Protein AF-A0A7C9CYP2-F1 (afdb_monomer)

Foldseek 3Di:
DPPVVVVVVPPDDVVNVVVVVVVVVVVVVVVVVVVVVVVCVLVVHPCPPDDPVRNVVSVVVNVVVVVVVVVVVVVVVVVVVVVVLVVVVVVLVVVVVVCCVVCVVVPPDDDDDDDDDDDDDDDPDDSPDRPCPPPPPPPPPPDPDDDDDDDDDDDDPPPPPDPPPVVVVVVVVPPD

Sequence (176 aa):
YNKANEEYQQITNPASEVMFWQREATMLRQQLESLQENHRQMMGEELSGLSITELQNLESQLEMSLCGVRSKKSNLTQQENLEVHKKINLIQQENLELRQKVYGARDVNGTNRSSTFTNGLDIEQDPNGPIYLQLSQQQHEDQGIPGRTPRLGAADYNFHSKANQSTRLALDSLSL

Structure (mmCIF, N/CA/C/O backbone):
data_AF-A0A7C9CYP2-F1
#
_entry.id   AF-A0A7C9CYP2-F1
#
loop_
_atom_site.group_PDB
_atom_site.id
_atom_site.type_symbol
_atom_site.label_atom_id
_atom_site.label_alt_id
_atom_site.label_comp_id
_atom_site.label_asym_id
_atom_site.label_entity_id
_atom_site.label_seq_id
_atom_site.pdbx_PDB_ins_code
_atom_site.Cartn_x
_atom_site.Cartn_y
_atom_site.Cartn_z
_atom_site.occupancy
_atom_site.B_iso_or_equiv
_atom_site.auth_seq_id
_atom_site.auth_comp_id
_atom_site.auth_asym_id
_atom_site.auth_atom_id
_atom_site.pdbx_PDB_model_num
ATOM 1 N N . TYR A 1 1 ? -26.077 -54.635 22.248 1.00 42.16 1 TYR A N 1
ATOM 2 C CA . TYR A 1 1 ? -25.783 -53.586 21.252 1.00 42.16 1 TYR A CA 1
ATOM 3 C C . TYR A 1 1 ? -26.601 -52.294 21.452 1.00 42.16 1 TYR A C 1
ATOM 5 O O . TYR A 1 1 ? -26.323 -51.326 20.772 1.00 42.16 1 TYR A O 1
ATOM 13 N N . ASN A 1 2 ? -27.531 -52.208 22.423 1.00 48.50 2 ASN A N 1
ATOM 14 C CA . ASN A 1 2 ? -28.353 -51.001 22.672 1.00 48.50 2 ASN A CA 1
ATOM 15 C C . ASN A 1 2 ? -27.907 -50.130 23.866 1.00 48.50 2 ASN A C 1
ATOM 17 O O . ASN A 1 2 ? -28.649 -49.257 24.276 1.00 48.50 2 ASN A O 1
ATOM 21 N N . LYS A 1 3 ? -26.718 -50.354 24.445 1.00 50.91 3 LYS A N 1
ATOM 22 C CA . LYS A 1 3 ? -26.256 -49.585 25.622 1.00 50.91 3 LYS A CA 1
ATOM 23 C C . LYS A 1 3 ? -25.264 -48.463 25.283 1.00 50.91 3 LYS A C 1
ATOM 25 O O . LYS A 1 3 ? -25.086 -47.556 26.074 1.00 50.91 3 LYS A O 1
ATOM 30 N N . ALA A 1 4 ? -24.660 -48.500 24.093 1.00 49.19 4 ALA A N 1
ATOM 31 C CA . ALA A 1 4 ? -23.714 -47.477 23.633 1.00 49.19 4 ALA A CA 1
ATOM 32 C C . ALA A 1 4 ? -24.381 -46.351 22.819 1.00 49.19 4 ALA A C 1
ATOM 34 O O . ALA A 1 4 ? -23.728 -45.369 22.497 1.00 49.19 4 ALA A O 1
ATOM 35 N N . ASN A 1 5 ? -25.667 -46.488 22.472 1.00 44.31 5 ASN A N 1
ATOM 36 C CA . ASN A 1 5 ? -26.381 -45.507 21.646 1.00 44.31 5 ASN A CA 1
ATOM 37 C C . ASN A 1 5 ? -27.150 -44.463 22.480 1.00 44.31 5 ASN A C 1
ATOM 39 O O . ASN A 1 5 ? -27.469 -43.391 21.979 1.00 44.31 5 ASN A O 1
ATOM 43 N N . GLU A 1 6 ? -27.411 -44.757 23.757 1.00 46.53 6 GLU A N 1
ATOM 44 C CA . GLU A 1 6 ? -28.062 -43.834 24.699 1.00 46.53 6 GLU A CA 1
ATOM 45 C C . GLU A 1 6 ? -27.073 -42.797 25.266 1.00 46.53 6 GLU A C 1
ATOM 47 O O . GLU A 1 6 ? -27.469 -41.676 25.575 1.00 46.53 6 GLU A O 1
ATOM 52 N N . GLU A 1 7 ? -25.773 -43.114 25.317 1.00 44.81 7 GLU A N 1
ATOM 53 C CA . GLU A 1 7 ? -24.732 -42.193 25.806 1.00 44.81 7 GLU A CA 1
ATOM 54 C C . GLU A 1 7 ? -24.338 -41.119 24.776 1.00 44.81 7 GLU A C 1
ATOM 56 O O . GLU A 1 7 ? -23.908 -40.036 25.162 1.00 44.81 7 GLU A O 1
ATOM 61 N N . TYR A 1 8 ? -24.573 -41.344 23.476 1.00 45.91 8 TYR A N 1
ATOM 62 C CA . TYR A 1 8 ? -24.397 -40.303 22.450 1.00 45.91 8 TYR A CA 1
ATOM 63 C C . TYR A 1 8 ? -25.620 -39.391 22.293 1.00 45.91 8 TYR A C 1
ATOM 65 O O . TYR A 1 8 ? -25.477 -38.250 21.863 1.00 45.91 8 TYR A O 1
ATOM 73 N N . GLN A 1 9 ? -26.815 -39.849 22.678 1.00 42.28 9 GLN A N 1
ATOM 74 C CA . GLN A 1 9 ? -28.036 -39.032 22.651 1.00 42.28 9 GLN A CA 1
ATOM 75 C C . GLN A 1 9 ? -28.195 -38.130 23.887 1.00 42.28 9 GLN A C 1
ATOM 77 O O . GLN A 1 9 ? -29.052 -37.249 23.888 1.00 42.28 9 GLN A O 1
ATOM 82 N N . GLN A 1 10 ? -27.361 -38.300 24.920 1.00 47.38 10 GLN A N 1
ATOM 83 C CA . GLN A 1 10 ? -27.368 -37.456 26.123 1.00 47.38 10 GLN A CA 1
ATOM 84 C C . GLN A 1 10 ? -26.375 -36.279 26.094 1.00 47.38 10 GLN A C 1
ATOM 86 O O . GLN A 1 10 ? -26.384 -35.476 27.025 1.00 47.38 10 GLN A O 1
ATOM 91 N N . ILE A 1 11 ? -25.542 -36.125 25.054 1.00 52.44 11 ILE A N 1
ATOM 92 C CA . ILE A 1 11 ? -24.451 -35.123 25.054 1.00 52.44 11 ILE A CA 1
ATOM 93 C C . ILE A 1 11 ? -24.772 -33.842 24.261 1.00 52.44 11 ILE A C 1
ATOM 95 O O . ILE A 1 11 ? -24.136 -32.814 24.484 1.00 52.44 11 ILE A O 1
ATOM 99 N N . THR A 1 12 ? -25.826 -33.813 23.448 1.00 56.19 12 THR A N 1
ATOM 100 C CA . THR A 1 12 ? -26.273 -32.577 22.785 1.00 56.19 12 THR A CA 1
ATOM 101 C C . THR A 1 12 ? -27.748 -32.341 23.046 1.00 56.19 12 THR A C 1
ATOM 103 O O . THR A 1 12 ? -28.636 -32.732 22.296 1.00 56.19 12 THR A O 1
ATOM 106 N N . ASN A 1 13 ? -28.014 -31.675 24.169 1.00 75.50 13 ASN A N 1
ATOM 107 C CA . ASN A 1 13 ? -29.309 -31.058 24.401 1.00 75.50 13 ASN A CA 1
ATOM 108 C C . ASN A 1 13 ? -29.576 -30.079 23.235 1.00 75.50 13 ASN A C 1
ATOM 110 O O . ASN A 1 13 ? -28.773 -29.159 23.055 1.00 75.50 13 ASN A O 1
ATOM 114 N N . PRO A 1 14 ? -30.670 -30.215 22.464 1.00 73.62 14 PRO A N 1
ATOM 115 C CA . PRO A 1 14 ? -30.973 -29.316 21.347 1.00 73.62 14 PRO A CA 1
ATOM 116 C C . PRO A 1 14 ? -31.050 -27.846 21.788 1.00 73.62 14 PRO A C 1
ATOM 118 O O . PRO A 1 14 ? -30.691 -26.949 21.032 1.00 73.62 14 PRO A O 1
ATOM 121 N N . ALA A 1 15 ? -31.418 -27.579 23.045 1.00 78.69 15 ALA A N 1
ATOM 122 C CA . ALA A 1 15 ? -31.358 -26.232 23.609 1.00 78.69 15 ALA A CA 1
ATOM 123 C C . ALA A 1 15 ? -29.914 -25.710 23.759 1.00 78.69 15 ALA A C 1
ATOM 125 O O . ALA A 1 15 ? -29.671 -24.519 23.583 1.00 78.69 15 ALA A O 1
ATOM 126 N N . SER A 1 16 ? -28.944 -26.584 24.045 1.00 85.75 16 SER A N 1
ATOM 127 C CA . SER A 1 16 ? -27.519 -26.232 24.122 1.00 85.75 16 SER A CA 1
ATOM 128 C C . SER A 1 16 ? -26.938 -25.901 22.748 1.00 85.75 16 SER A C 1
ATOM 130 O O . SER A 1 16 ? -26.158 -24.959 22.638 1.00 85.75 16 SER A O 1
ATOM 132 N N . GLU A 1 17 ? -27.332 -26.625 21.697 1.00 87.44 17 GLU A N 1
ATOM 133 C CA . GLU A 1 17 ? -26.920 -26.308 20.321 1.00 87.44 17 GLU A CA 1
ATOM 134 C C . GLU A 1 17 ? -27.501 -24.973 19.854 1.00 87.44 17 GLU A C 1
ATOM 136 O O . GLU A 1 17 ? -26.783 -24.147 19.295 1.00 87.44 17 GLU A O 1
ATOM 141 N N . VAL A 1 18 ? -28.783 -24.721 20.132 1.00 91.19 18 VAL A N 1
ATOM 142 C CA . VAL A 1 18 ? -29.426 -23.443 19.797 1.00 91.19 18 VAL A CA 1
ATOM 143 C C . VAL A 1 18 ? -28.728 -22.280 20.505 1.00 91.19 18 VAL A C 1
ATOM 145 O O . VAL A 1 18 ? -28.397 -21.286 19.861 1.00 91.19 18 VAL A O 1
ATOM 148 N N . MET A 1 19 ? -28.430 -22.411 21.801 1.00 90.94 19 MET A N 1
ATOM 149 C CA . MET A 1 19 ? -27.708 -21.380 22.558 1.00 90.94 19 MET A CA 1
ATOM 150 C C . MET A 1 19 ? -26.272 -21.179 22.051 1.00 90.94 19 MET A C 1
ATOM 152 O O . MET A 1 19 ? -25.793 -20.044 21.998 1.00 90.94 19 MET A O 1
ATOM 156 N N . PHE A 1 20 ? -25.591 -22.255 21.647 1.00 94.38 20 PHE A N 1
ATOM 157 C CA . PHE A 1 20 ? -24.265 -22.189 21.034 1.00 94.38 20 PHE A CA 1
ATOM 158 C C . PHE A 1 20 ? -24.295 -21.406 19.716 1.00 94.38 20 PHE A C 1
ATOM 160 O O . PHE A 1 20 ? -23.582 -20.412 19.579 1.00 94.38 20 PHE A O 1
ATOM 167 N N . TRP A 1 21 ? -25.167 -21.783 18.777 1.00 95.94 21 TRP A N 1
ATOM 168 C CA . TRP A 1 21 ? -25.273 -21.103 17.484 1.00 95.94 21 TRP A CA 1
ATOM 169 C C . TRP A 1 21 ? -25.771 -19.668 17.613 1.00 95.94 21 TRP A C 1
ATOM 171 O O . TRP A 1 21 ? -25.351 -18.799 16.854 1.00 95.94 21 TRP A O 1
ATOM 181 N N . GLN A 1 22 ? -26.623 -19.385 18.597 1.00 96.69 22 GLN A N 1
ATOM 182 C CA . GLN A 1 22 ? -27.057 -18.024 18.882 1.00 96.69 22 GLN A CA 1
ATOM 183 C C . GLN A 1 22 ? -25.902 -17.150 19.385 1.00 96.69 22 GLN A C 1
ATOM 185 O O . GLN A 1 22 ? -25.762 -16.003 18.949 1.00 96.69 22 GLN A O 1
ATOM 190 N N . ARG A 1 23 ? -25.042 -17.686 20.260 1.00 96.56 23 ARG A N 1
ATOM 191 C CA . ARG A 1 23 ? -23.818 -17.003 20.696 1.00 96.56 23 ARG A CA 1
ATOM 192 C C . ARG A 1 23 ? -22.872 -16.766 19.523 1.00 96.56 23 ARG A C 1
ATOM 194 O O . ARG A 1 23 ? -22.396 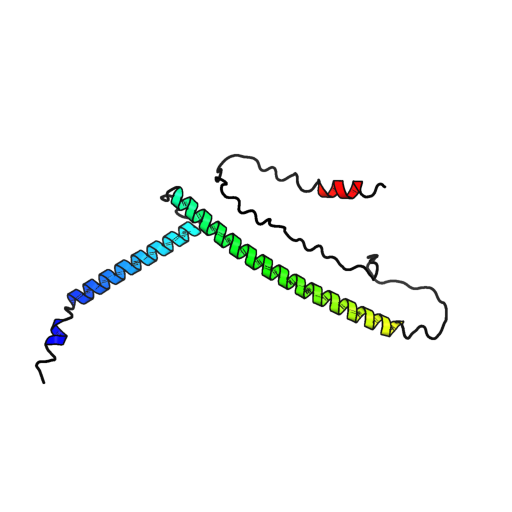-15.646 19.360 1.00 96.56 23 ARG A O 1
ATOM 201 N N . GLU A 1 24 ? -22.655 -17.785 18.701 1.00 96.56 24 GLU A N 1
ATOM 202 C CA . GLU A 1 24 ? -21.781 -17.705 17.530 1.00 96.56 24 GLU A CA 1
ATOM 203 C C . GLU A 1 24 ? -22.282 -16.652 16.532 1.00 96.56 24 GLU A C 1
ATOM 205 O O . GLU A 1 24 ? -21.542 -15.759 16.127 1.00 96.56 24 GLU A O 1
ATOM 210 N N . ALA A 1 25 ? -23.579 -16.670 16.214 1.00 97.50 25 ALA A N 1
ATOM 211 C CA . ALA A 1 25 ? -24.198 -15.680 15.341 1.00 97.50 25 ALA A CA 1
ATOM 212 C C . ALA A 1 25 ? -24.085 -14.253 15.901 1.00 97.50 25 ALA A C 1
ATOM 214 O O . ALA A 1 25 ? -23.912 -13.305 15.136 1.00 97.50 25 ALA A O 1
ATOM 215 N N . THR A 1 26 ? -24.174 -14.088 17.223 1.00 97.38 26 THR A N 1
ATOM 216 C CA . THR A 1 26 ? -24.011 -12.780 17.877 1.00 97.38 26 THR A CA 1
ATOM 217 C C . THR A 1 26 ? -22.566 -12.294 17.778 1.00 97.38 26 THR A C 1
ATOM 219 O O . THR A 1 26 ? -22.333 -11.142 17.423 1.00 97.38 26 THR A O 1
ATOM 222 N N . MET A 1 27 ? -21.595 -13.175 18.019 1.00 97.94 27 MET A N 1
ATOM 223 C CA . MET A 1 27 ? -20.173 -12.854 17.900 1.00 97.94 27 MET A CA 1
ATOM 224 C C . MET A 1 27 ? -19.802 -12.457 16.465 1.00 97.94 27 MET A C 1
ATOM 226 O O . MET A 1 27 ? -19.141 -11.441 16.262 1.00 97.94 27 MET A O 1
ATOM 230 N N . LEU A 1 28 ? -20.273 -13.206 15.464 1.00 98.12 28 LEU A N 1
ATOM 231 C CA . LEU A 1 28 ? -20.026 -12.892 14.054 1.00 98.12 28 LEU A CA 1
ATOM 232 C C . LEU A 1 28 ? -20.635 -11.544 13.646 1.00 98.12 28 LEU A C 1
ATOM 234 O O . LEU A 1 28 ? -20.006 -10.785 12.910 1.00 98.12 28 LEU A O 1
ATOM 238 N N . ARG A 1 29 ? -21.835 -11.213 14.145 1.00 98.06 29 ARG A N 1
ATOM 239 C CA . ARG A 1 29 ? -22.450 -9.893 13.916 1.00 98.06 29 ARG A CA 1
ATOM 240 C C . ARG A 1 29 ? -21.599 -8.770 14.499 1.00 98.06 29 ARG A C 1
ATOM 242 O O . ARG A 1 29 ? -21.328 -7.807 13.795 1.00 98.06 29 ARG A O 1
ATOM 249 N N . GLN A 1 30 ? -21.110 -8.933 15.727 1.00 98.12 30 GLN A N 1
ATOM 250 C CA . GLN A 1 30 ? -20.231 -7.948 16.363 1.00 98.12 30 GLN A CA 1
ATOM 251 C C . GLN A 1 30 ? -18.914 -7.767 15.601 1.00 98.12 30 GLN A C 1
ATOM 253 O O . GLN A 1 30 ? -18.461 -6.641 15.407 1.00 98.12 30 GLN A O 1
ATOM 258 N N . GLN A 1 31 ? -18.307 -8.858 15.123 1.00 98.19 31 GLN A N 1
ATOM 259 C CA . GLN A 1 31 ? -17.098 -8.782 14.300 1.00 98.19 31 GLN A CA 1
ATOM 260 C C . GLN A 1 31 ? -17.356 -8.025 12.994 1.00 98.19 31 GLN A C 1
ATOM 262 O O . GLN A 1 31 ? -16.566 -7.156 12.627 1.00 98.19 31 GLN A O 1
ATOM 267 N N . LEU A 1 32 ? -18.475 -8.302 12.321 1.00 98.12 32 LEU A N 1
ATOM 268 C CA . LEU A 1 32 ? -18.854 -7.598 11.098 1.00 98.12 32 LEU A CA 1
ATOM 269 C C . LEU A 1 32 ? -19.064 -6.103 11.351 1.00 98.12 32 LEU A C 1
ATOM 271 O O . LEU A 1 32 ? -18.530 -5.284 10.608 1.00 98.12 32 LEU A O 1
ATOM 275 N N . GLU A 1 33 ? -19.802 -5.754 12.403 1.00 97.62 33 GLU A N 1
ATOM 276 C CA . GLU A 1 33 ? -20.041 -4.364 12.798 1.00 97.62 33 GLU A CA 1
ATOM 277 C C . GLU A 1 33 ? -18.723 -3.642 13.099 1.00 97.62 33 GLU A C 1
ATOM 279 O O . GLU A 1 33 ? -18.490 -2.561 12.560 1.00 97.62 33 GLU A O 1
ATOM 284 N N . SER A 1 34 ? -17.813 -4.265 13.858 1.00 96.19 34 SER A N 1
ATOM 285 C CA . SER A 1 34 ? -16.495 -3.678 14.146 1.00 96.19 34 SER A CA 1
ATOM 286 C C . SER A 1 34 ? -15.648 -3.468 12.890 1.00 96.19 34 SER A C 1
ATOM 288 O O . SER A 1 34 ? -14.946 -2.466 12.776 1.00 96.19 34 SER A O 1
ATOM 290 N N . LEU A 1 35 ? -15.731 -4.388 11.926 1.00 97.19 35 LEU A N 1
ATOM 291 C CA . LEU A 1 35 ? -14.980 -4.295 10.680 1.00 97.19 35 LEU A CA 1
ATOM 292 C C . LEU A 1 35 ? -15.537 -3.181 9.788 1.00 97.19 35 LEU A C 1
ATOM 294 O O . LEU A 1 35 ? -14.774 -2.431 9.185 1.00 97.19 35 LEU A O 1
ATOM 298 N N . GLN A 1 36 ? -16.863 -3.062 9.712 1.00 97.25 36 GLN A N 1
ATOM 299 C CA . GLN A 1 36 ? -17.530 -2.001 8.959 1.00 97.25 36 GLN A CA 1
ATOM 300 C C . GLN A 1 36 ? -17.260 -0.623 9.561 1.00 97.25 36 GLN A C 1
ATOM 302 O O . GLN A 1 36 ? -16.977 0.314 8.818 1.00 97.25 36 GLN A O 1
ATOM 307 N N . GLU A 1 37 ? -17.313 -0.513 10.888 1.00 96.00 37 GLU A N 1
ATOM 308 C CA . GLU A 1 37 ? -16.948 0.701 11.617 1.00 96.00 37 GLU A CA 1
ATOM 309 C C . GLU A 1 37 ? -15.494 1.085 11.341 1.00 96.00 37 GLU A C 1
ATOM 311 O O . GLU A 1 37 ? -15.213 2.201 10.915 1.00 96.00 37 GLU A O 1
ATOM 316 N N . ASN A 1 38 ? -14.564 0.137 11.477 1.00 95.06 38 ASN A N 1
ATOM 317 C CA . ASN A 1 38 ? -13.156 0.392 11.196 1.00 95.06 38 ASN A CA 1
ATOM 318 C C . ASN A 1 38 ? -12.927 0.838 9.743 1.00 95.06 38 ASN A C 1
ATOM 320 O O . ASN A 1 38 ? -12.149 1.755 9.496 1.00 95.06 38 ASN A O 1
ATOM 324 N N . HIS A 1 39 ? -13.634 0.239 8.781 1.00 95.31 39 HIS A N 1
ATOM 325 C CA . HIS A 1 39 ? -13.580 0.673 7.389 1.00 95.31 39 HIS A CA 1
ATOM 326 C C . HIS A 1 39 ? -14.077 2.115 7.213 1.00 95.31 39 HIS A C 1
ATOM 328 O O . HIS A 1 39 ? -13.400 2.900 6.553 1.00 95.31 39 HIS A O 1
ATOM 334 N N . ARG A 1 40 ? -15.219 2.488 7.808 1.00 96.94 40 ARG A N 1
ATOM 335 C CA . ARG A 1 40 ? -15.722 3.876 7.781 1.00 96.94 40 ARG A CA 1
ATOM 336 C C . ARG A 1 40 ? -14.706 4.849 8.376 1.00 96.94 40 ARG A C 1
ATOM 338 O O . ARG A 1 40 ? -14.367 5.840 7.734 1.00 96.94 40 ARG A O 1
ATOM 345 N N . GLN A 1 41 ? -14.131 4.508 9.527 1.00 96.75 41 GLN A N 1
ATOM 346 C CA . GLN A 1 41 ? -13.093 5.316 10.168 1.00 96.75 41 GLN A CA 1
ATOM 347 C C . GLN A 1 41 ? -11.852 5.465 9.280 1.00 96.75 41 GLN A C 1
ATOM 349 O O . GLN A 1 41 ? -11.376 6.579 9.081 1.00 96.75 41 GLN A O 1
ATOM 354 N N . MET A 1 42 ? -11.365 4.386 8.655 1.00 94.88 42 MET A N 1
ATOM 355 C CA . MET A 1 42 ? -10.266 4.461 7.678 1.00 94.88 42 MET A CA 1
ATOM 356 C C . MET A 1 42 ? -10.596 5.345 6.466 1.00 94.88 42 MET A C 1
ATOM 358 O O . MET A 1 42 ? -9.690 5.930 5.877 1.00 94.88 42 MET A O 1
ATOM 362 N N . MET A 1 43 ? -11.875 5.474 6.108 1.00 95.56 43 MET A N 1
ATOM 363 C CA . MET A 1 43 ? -12.355 6.382 5.061 1.00 95.56 43 MET A CA 1
ATOM 364 C C . MET A 1 43 ? -12.570 7.826 5.549 1.00 95.56 43 MET A C 1
ATOM 366 O O . MET A 1 43 ? -12.919 8.695 4.752 1.00 95.56 43 MET A O 1
ATOM 370 N N . GLY A 1 44 ? -12.323 8.108 6.831 1.00 94.44 44 GLY A N 1
ATOM 371 C CA . GLY A 1 44 ? -12.500 9.427 7.440 1.00 94.44 44 GLY A CA 1
ATOM 372 C C . GLY A 1 44 ? -13.938 9.736 7.864 1.00 94.44 44 GLY A C 1
ATOM 373 O O . GLY A 1 44 ? -14.260 10.892 8.138 1.00 94.44 44 GLY A O 1
ATOM 374 N N . GLU A 1 45 ? -14.803 8.727 7.914 1.00 94.75 45 GLU A N 1
ATOM 375 C CA . GLU A 1 45 ? -16.199 8.836 8.336 1.00 94.75 45 GLU A CA 1
ATOM 376 C C . GLU A 1 45 ? -16.347 8.474 9.825 1.00 94.75 45 GLU A C 1
ATOM 378 O O . GLU A 1 45 ? -15.526 7.748 10.378 1.00 94.75 45 GLU A O 1
ATOM 383 N N . GLU A 1 46 ? -17.388 8.995 10.488 1.00 92.81 46 GLU A N 1
ATOM 384 C CA . GLU A 1 46 ? -17.783 8.619 11.866 1.00 92.81 46 GLU A CA 1
ATOM 385 C C . GLU A 1 46 ? -16.663 8.695 12.931 1.00 92.81 46 GLU A C 1
ATOM 387 O O . GLU A 1 46 ? -16.691 8.025 13.955 1.00 92.81 46 GLU A O 1
ATOM 392 N N . LEU A 1 47 ? -15.700 9.604 12.756 1.00 92.69 47 LEU A N 1
ATOM 393 C CA . LEU A 1 47 ? -14.568 9.783 13.682 1.00 92.69 47 LEU A CA 1
ATOM 394 C C . LEU A 1 47 ? -14.958 10.384 15.048 1.00 92.69 47 LEU A C 1
ATOM 396 O O . LEU A 1 47 ? -14.147 10.433 15.978 1.00 92.69 47 LEU A O 1
ATOM 400 N N . SER A 1 48 ? -16.188 10.886 15.173 1.00 87.94 48 SER A N 1
ATOM 401 C CA . SER A 1 48 ? -16.724 11.447 16.410 1.00 87.94 48 SER A CA 1
ATOM 402 C C . SER A 1 48 ? -16.934 10.339 17.442 1.00 87.94 48 SER A C 1
ATOM 404 O O . SER A 1 48 ? -17.902 9.591 17.363 1.00 87.94 48 SER A O 1
ATOM 406 N N . GLY A 1 49 ? -16.040 10.244 18.421 1.00 88.69 49 GLY A N 1
ATOM 407 C CA . GLY A 1 49 ? -16.064 9.189 19.440 1.00 88.69 49 GLY A CA 1
ATOM 408 C C . GLY A 1 49 ? -14.693 8.570 19.683 1.00 88.69 49 GLY A C 1
ATOM 409 O O . GLY A 1 49 ? -14.469 8.006 20.750 1.00 88.69 49 GLY A O 1
ATOM 410 N N . LEU A 1 50 ? -13.763 8.752 18.742 1.00 93.19 50 LEU A N 1
ATOM 411 C CA . LEU A 1 50 ? -12.371 8.363 18.912 1.00 93.19 50 LEU A CA 1
ATOM 412 C C . LEU A 1 50 ? -11.625 9.354 19.807 1.00 93.19 50 LEU A C 1
ATOM 414 O O . LEU A 1 50 ? -11.778 10.576 19.712 1.00 93.19 50 LEU A O 1
ATOM 418 N N . SER A 1 51 ? -10.773 8.814 20.667 1.00 96.00 51 SER A N 1
ATOM 419 C CA . SER A 1 51 ? -9.789 9.587 21.412 1.00 96.00 51 SER A CA 1
ATOM 420 C C . SER A 1 51 ? -8.685 10.111 20.491 1.00 96.00 51 SER A C 1
ATOM 422 O O . SER A 1 51 ? -8.449 9.610 19.391 1.00 96.00 51 SER A O 1
ATOM 424 N N . ILE A 1 52 ? -7.940 11.109 20.971 1.00 96.06 52 ILE A N 1
ATOM 425 C CA . ILE A 1 52 ? -6.788 11.665 20.243 1.00 96.06 52 ILE A CA 1
ATOM 426 C C . ILE A 1 52 ? -5.761 10.569 19.921 1.00 96.06 52 ILE A C 1
ATOM 428 O O . ILE A 1 52 ? -5.202 10.559 18.830 1.00 96.06 52 ILE A O 1
ATOM 432 N N . THR A 1 53 ? -5.534 9.631 20.842 1.00 96.56 53 THR A N 1
ATOM 433 C CA . THR A 1 53 ? -4.599 8.518 20.636 1.00 96.56 53 THR A CA 1
ATOM 434 C C . THR A 1 53 ? -5.078 7.568 19.540 1.00 96.56 53 THR A C 1
ATOM 436 O O . THR A 1 53 ? -4.282 7.142 18.710 1.00 96.56 53 THR A O 1
ATOM 439 N N . GLU A 1 54 ? -6.374 7.256 19.493 1.00 95.31 54 GLU A N 1
ATOM 440 C CA . GLU A 1 54 ? -6.943 6.409 18.437 1.00 95.31 54 GLU A CA 1
ATOM 441 C C . GLU A 1 54 ? -6.886 7.095 17.069 1.00 95.31 54 GLU A C 1
ATOM 443 O O . GLU A 1 54 ? -6.510 6.459 16.087 1.00 95.31 54 GLU A O 1
ATOM 448 N N . LEU A 1 55 ? -7.158 8.402 17.011 1.00 96.56 55 LEU A N 1
ATOM 449 C CA . LEU A 1 55 ? -7.010 9.194 15.788 1.00 96.56 55 LEU A CA 1
ATOM 450 C C . LEU A 1 55 ? -5.557 9.240 15.300 1.00 96.56 55 LEU A C 1
ATOM 452 O O . LEU A 1 55 ? -5.313 9.079 14.109 1.00 96.56 55 LEU A O 1
ATOM 456 N N . GLN A 1 56 ? -4.589 9.406 16.205 1.00 97.25 56 GLN A N 1
ATOM 457 C CA . GLN A 1 56 ? -3.162 9.367 15.863 1.00 97.25 56 GLN A CA 1
ATOM 458 C C . GLN A 1 56 ? -2.737 7.999 15.319 1.00 97.25 56 GLN A C 1
ATOM 460 O O . GLN A 1 56 ? -1.968 7.922 14.361 1.00 97.25 56 GLN A O 1
ATOM 465 N N . ASN A 1 57 ? -3.249 6.913 15.901 1.00 96.50 57 ASN A N 1
ATOM 466 C CA . ASN A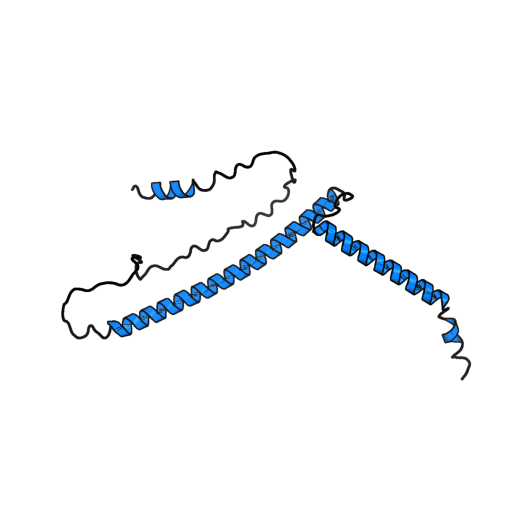 1 57 ? -2.983 5.565 15.405 1.00 96.50 57 ASN A CA 1
ATOM 467 C C . ASN A 1 57 ? -3.574 5.357 14.005 1.00 96.50 57 ASN A C 1
ATOM 469 O O . ASN A 1 57 ? -2.904 4.803 13.134 1.00 96.50 57 ASN A O 1
ATOM 473 N N . LEU A 1 58 ? -4.804 5.826 13.782 1.00 96.62 58 LEU A N 1
ATOM 474 C CA . LEU A 1 58 ? -5.473 5.763 12.485 1.00 96.62 58 LEU A CA 1
ATOM 475 C C . LEU A 1 58 ? -4.708 6.562 11.418 1.00 96.62 58 LEU A C 1
ATOM 477 O O . LEU A 1 58 ? -4.455 6.054 10.327 1.00 96.62 58 LEU A O 1
ATOM 481 N N . GLU A 1 59 ? -4.285 7.783 11.750 1.00 96.62 59 GLU A N 1
ATOM 482 C CA . GLU A 1 59 ? -3.463 8.628 10.879 1.00 96.62 59 GLU A CA 1
ATOM 483 C C . GLU A 1 59 ? -2.144 7.934 10.523 1.00 96.62 59 GLU A C 1
ATOM 485 O O . GLU A 1 59 ? -1.819 7.801 9.344 1.00 96.62 59 GLU A O 1
ATOM 490 N N . SER A 1 60 ? -1.430 7.403 11.520 1.00 97.56 60 SER A N 1
ATOM 491 C CA . SER A 1 60 ? -0.178 6.670 11.306 1.00 97.56 60 SER A CA 1
ATOM 492 C C . SER A 1 60 ? -0.373 5.438 10.414 1.00 97.56 60 SER A C 1
ATOM 494 O O . SER A 1 60 ? 0.434 5.179 9.518 1.00 97.56 60 SER A O 1
ATOM 496 N N . GLN A 1 61 ? -1.467 4.695 10.603 1.00 97.50 61 GLN A N 1
ATOM 497 C CA . GLN A 1 61 ? -1.792 3.532 9.782 1.00 97.50 61 GLN A CA 1
ATOM 498 C C . GLN A 1 61 ? -2.052 3.920 8.318 1.00 97.50 61 GLN A C 1
ATOM 500 O O . GLN A 1 61 ? -1.530 3.272 7.403 1.00 97.50 61 GLN A O 1
ATOM 505 N N . LEU A 1 62 ? -2.826 4.984 8.087 1.00 97.62 62 LEU A N 1
ATOM 506 C CA . LEU A 1 62 ? -3.108 5.502 6.748 1.00 97.62 62 LEU A CA 1
ATOM 507 C C . LEU A 1 62 ? -1.847 6.046 6.075 1.00 97.62 62 LEU A C 1
ATOM 509 O O . LEU A 1 62 ? -1.606 5.755 4.903 1.00 97.62 62 LEU A O 1
ATOM 513 N N . GLU A 1 63 ? -1.016 6.782 6.810 1.00 98.00 63 GLU A N 1
ATOM 514 C CA . GLU A 1 63 ? 0.241 7.331 6.308 1.00 98.00 63 GLU A CA 1
ATOM 515 C C . GLU A 1 63 ? 1.206 6.219 5.886 1.00 98.00 63 GLU A C 1
ATOM 517 O O . GLU A 1 63 ? 1.742 6.243 4.774 1.00 98.00 63 GLU A O 1
ATOM 522 N N . MET A 1 64 ? 1.374 5.199 6.728 1.00 96.62 64 MET A N 1
ATOM 523 C CA . MET A 1 64 ? 2.262 4.074 6.444 1.00 96.62 64 MET A CA 1
ATOM 524 C C . MET A 1 64 ? 1.769 3.252 5.243 1.00 96.62 64 MET A C 1
ATOM 526 O O . MET A 1 64 ? 2.559 2.905 4.360 1.00 96.62 64 MET A O 1
ATOM 530 N N . SER A 1 65 ? 0.456 3.010 5.148 1.00 96.94 65 SER A N 1
ATOM 531 C CA . SER A 1 65 ? -0.168 2.345 3.994 1.00 96.94 65 SER A CA 1
ATOM 532 C C . SER A 1 65 ? 0.019 3.151 2.702 1.00 96.94 65 SER A C 1
ATOM 534 O O . SER A 1 65 ? 0.471 2.623 1.680 1.00 96.94 65 SER A O 1
ATOM 536 N N . LEU A 1 66 ? -0.242 4.460 2.751 1.00 97.56 66 LEU A N 1
ATOM 537 C CA . LEU A 1 66 ? -0.092 5.363 1.612 1.00 97.56 66 LEU A CA 1
ATOM 538 C C . LEU A 1 66 ? 1.363 5.451 1.143 1.00 97.56 66 LEU A C 1
ATOM 540 O O . LEU A 1 66 ? 1.622 5.436 -0.064 1.00 97.56 66 LEU A O 1
ATOM 544 N N . CYS A 1 67 ? 2.309 5.516 2.081 1.00 97.88 67 CYS A N 1
ATOM 545 C CA . CYS A 1 67 ? 3.736 5.468 1.789 1.00 97.88 67 CYS A CA 1
ATOM 546 C C . CYS A 1 67 ? 4.095 4.172 1.051 1.00 97.88 67 CYS A C 1
ATOM 548 O O . CYS A 1 67 ? 4.713 4.220 -0.014 1.00 97.88 67 CYS A O 1
ATOM 550 N N . GLY A 1 68 ? 3.619 3.020 1.534 1.00 97.62 68 GLY A N 1
ATOM 551 C CA . GLY A 1 68 ? 3.817 1.730 0.870 1.00 97.62 68 GLY A CA 1
ATOM 552 C C . GLY A 1 68 ? 3.271 1.696 -0.563 1.00 97.62 68 GLY A C 1
ATOM 553 O O . GLY A 1 68 ? 3.978 1.292 -1.492 1.00 97.62 68 GLY A O 1
ATOM 554 N N . VAL A 1 69 ? 2.041 2.179 -0.775 1.00 97.88 69 VAL A N 1
ATOM 555 C CA . VAL A 1 69 ? 1.417 2.247 -2.110 1.00 97.88 69 VAL A CA 1
ATOM 556 C C . VAL A 1 69 ? 2.210 3.157 -3.051 1.00 97.88 69 VAL A C 1
ATOM 558 O O . VAL A 1 69 ? 2.496 2.770 -4.189 1.00 97.88 69 VAL A O 1
ATOM 561 N N . ARG A 1 70 ? 2.600 4.352 -2.591 1.00 97.75 70 ARG A N 1
ATOM 562 C CA . ARG A 1 70 ? 3.387 5.310 -3.384 1.00 97.75 70 ARG A CA 1
ATOM 563 C C . ARG A 1 70 ? 4.752 4.749 -3.755 1.00 97.75 70 ARG A C 1
ATOM 565 O O . ARG A 1 70 ? 5.124 4.813 -4.925 1.00 97.75 70 ARG A O 1
ATOM 572 N N . SER A 1 71 ? 5.450 4.144 -2.801 1.00 95.62 71 SER A N 1
ATOM 573 C CA . SER A 1 71 ? 6.750 3.512 -3.025 1.00 95.62 71 SER A CA 1
ATOM 574 C C . SER A 1 71 ? 6.652 2.383 -4.045 1.00 95.62 71 SER A C 1
ATOM 576 O O . SER A 1 71 ? 7.450 2.322 -4.979 1.00 95.62 71 SER A O 1
ATOM 578 N N . LYS A 1 72 ? 5.635 1.518 -3.948 1.00 97.81 72 LYS A N 1
ATOM 579 C CA . LYS A 1 72 ? 5.423 0.448 -4.934 1.00 97.81 72 LYS A CA 1
ATOM 580 C C . LYS A 1 72 ? 5.151 1.005 -6.333 1.00 97.81 72 LYS A C 1
ATOM 582 O O . LYS A 1 72 ? 5.748 0.532 -7.297 1.00 97.81 72 LYS A O 1
ATOM 587 N N . LYS A 1 73 ? 4.284 2.017 -6.447 1.00 96.88 73 LYS A N 1
ATOM 588 C CA . LYS A 1 73 ? 3.985 2.672 -7.729 1.00 96.88 73 LYS A CA 1
ATOM 589 C C . LYS A 1 73 ? 5.235 3.311 -8.336 1.00 96.88 73 LYS A C 1
ATOM 591 O O . LYS A 1 73 ? 5.500 3.103 -9.513 1.00 96.88 73 LYS A O 1
ATOM 596 N N . SER A 1 74 ? 6.007 4.037 -7.528 1.00 95.00 74 SER A N 1
ATOM 597 C CA . SER A 1 74 ? 7.252 4.681 -7.954 1.00 95.00 74 SER A CA 1
ATOM 598 C C . SER A 1 74 ? 8.250 3.662 -8.505 1.00 95.00 74 SER A C 1
ATOM 600 O O . SER A 1 74 ? 8.723 3.809 -9.628 1.00 95.00 74 SER A O 1
ATOM 602 N N . ASN A 1 75 ? 8.488 2.571 -7.768 1.00 94.38 75 ASN A N 1
ATOM 603 C CA . ASN A 1 75 ? 9.400 1.509 -8.193 1.00 94.38 75 ASN A CA 1
ATOM 604 C C . ASN A 1 75 ? 8.981 0.870 -9.527 1.00 94.38 75 ASN A C 1
ATOM 606 O O . ASN A 1 75 ? 9.823 0.684 -10.403 1.00 94.38 75 ASN A O 1
ATOM 610 N N . LEU A 1 76 ? 7.688 0.573 -9.708 1.00 96.56 76 LEU A N 1
ATOM 611 C CA . LEU A 1 76 ? 7.173 0.011 -10.963 1.00 96.56 76 LEU A CA 1
ATOM 612 C C . LEU A 1 76 ? 7.360 0.978 -12.137 1.00 96.56 76 LEU A C 1
ATOM 614 O O . LEU A 1 76 ? 7.923 0.601 -13.160 1.00 96.56 76 LEU A O 1
ATOM 618 N N . THR A 1 77 ? 6.966 2.242 -11.974 1.00 94.88 77 THR A N 1
ATOM 619 C CA . THR A 1 77 ? 7.139 3.259 -13.020 1.00 94.88 77 THR A CA 1
ATOM 620 C C . THR A 1 77 ? 8.616 3.504 -13.341 1.00 94.88 77 THR A C 1
ATOM 622 O O . THR A 1 77 ? 8.980 3.719 -14.498 1.00 94.88 77 THR A O 1
ATOM 625 N N . GLN A 1 78 ? 9.500 3.458 -12.344 1.00 93.50 78 GLN A N 1
ATOM 626 C CA . GLN A 1 78 ? 10.941 3.565 -12.567 1.00 93.50 78 GLN A CA 1
ATOM 627 C C . GLN A 1 78 ? 11.472 2.367 -13.360 1.00 93.50 78 GLN A C 1
ATOM 629 O O . GLN A 1 78 ? 12.259 2.547 -14.289 1.00 93.50 78 GLN A O 1
ATOM 634 N N . GLN A 1 79 ? 11.027 1.155 -13.034 1.00 95.25 79 GLN A N 1
ATOM 635 C CA . GLN A 1 79 ? 11.401 -0.051 -13.765 1.00 95.25 79 GLN A CA 1
ATOM 636 C C . GLN A 1 79 ? 10.961 0.014 -15.236 1.00 95.25 79 GLN A C 1
ATOM 638 O O . GLN A 1 79 ? 11.768 -0.271 -16.122 1.00 95.25 79 GLN A O 1
ATOM 643 N N . GLU A 1 80 ? 9.725 0.442 -15.503 1.00 94.19 80 GLU A N 1
ATOM 644 C CA . GLU A 1 80 ? 9.204 0.633 -16.863 1.00 94.19 80 GLU A CA 1
ATOM 645 C C . GLU A 1 80 ? 10.029 1.663 -17.647 1.00 94.19 80 GLU A C 1
ATOM 647 O O . GLU A 1 80 ? 10.430 1.406 -18.783 1.00 94.19 80 GLU A O 1
ATOM 652 N N . ASN A 1 81 ? 10.363 2.800 -17.027 1.00 90.88 81 ASN A N 1
ATOM 653 C CA . ASN A 1 81 ? 11.217 3.815 -17.650 1.00 90.88 81 ASN A CA 1
ATOM 654 C C . ASN A 1 81 ? 12.599 3.266 -18.019 1.00 90.88 81 ASN A C 1
ATOM 656 O O . ASN A 1 81 ? 13.095 3.528 -19.115 1.00 90.88 81 ASN A O 1
ATOM 660 N N . LEU A 1 82 ? 13.220 2.481 -17.133 1.00 94.38 82 LEU A N 1
ATOM 661 C CA . LEU A 1 82 ? 14.514 1.854 -17.413 1.00 94.38 82 LEU A CA 1
ATOM 662 C C . LEU A 1 82 ? 14.430 0.876 -18.590 1.00 94.38 82 LEU A C 1
ATOM 664 O O . LEU A 1 82 ? 15.354 0.809 -19.401 1.00 94.38 82 LEU A O 1
ATOM 668 N N . GLU A 1 83 ? 13.342 0.116 -18.704 1.00 95.69 83 GLU A N 1
ATOM 669 C CA . GLU A 1 83 ? 13.136 -0.796 -19.829 1.00 95.69 83 GLU A CA 1
ATOM 670 C C . GLU A 1 83 ? 12.951 -0.038 -21.150 1.00 95.69 83 GLU A C 1
ATOM 672 O O . GLU A 1 83 ? 13.588 -0.372 -22.152 1.00 95.69 83 GLU A O 1
ATOM 677 N N . VAL A 1 84 ? 12.128 1.012 -21.149 1.00 95.56 84 VAL A N 1
ATOM 678 C CA . VAL A 1 84 ? 11.923 1.871 -22.323 1.00 95.56 84 VAL A CA 1
ATOM 679 C C . VAL A 1 84 ? 13.236 2.526 -22.747 1.00 95.56 84 VAL A C 1
ATOM 681 O O . VAL A 1 84 ? 13.577 2.497 -23.928 1.00 95.56 84 VAL A O 1
ATOM 684 N N . HIS A 1 85 ? 14.022 3.038 -21.799 1.00 89.38 85 HIS A N 1
ATOM 685 C CA . HIS A 1 85 ? 15.322 3.639 -22.088 1.00 89.38 85 HIS A CA 1
ATOM 686 C C . HIS A 1 85 ? 16.289 2.637 -22.738 1.00 89.38 85 HIS A C 1
ATOM 688 O O . HIS A 1 85 ? 16.933 2.951 -23.738 1.00 89.38 85 HIS A O 1
ATOM 694 N N . LYS A 1 86 ? 16.336 1.390 -22.248 1.00 94.56 86 LYS A N 1
ATOM 695 C CA . LYS A 1 86 ? 17.125 0.321 -22.886 1.00 94.56 86 LYS A CA 1
ATOM 696 C C . LYS A 1 86 ? 16.683 0.062 -24.328 1.00 94.56 86 LYS A C 1
ATOM 698 O O . LYS A 1 86 ? 17.538 -0.082 -25.197 1.00 94.56 86 LYS A O 1
ATOM 703 N N . LYS A 1 87 ? 15.372 0.031 -24.594 1.00 95.19 87 LYS A N 1
ATOM 704 C CA . LYS A 1 87 ? 14.832 -0.150 -25.954 1.00 95.19 87 LYS A CA 1
ATOM 705 C C . LYS A 1 87 ? 15.212 1.008 -26.876 1.00 95.19 87 LYS A C 1
ATOM 707 O O . LYS A 1 87 ? 15.622 0.757 -28.003 1.00 95.19 87 LYS A O 1
ATOM 712 N N . ILE A 1 88 ? 15.126 2.250 -26.394 1.00 90.69 88 ILE A N 1
ATOM 713 C CA . ILE A 1 88 ? 15.555 3.437 -27.148 1.00 90.69 88 ILE A CA 1
ATOM 714 C C . ILE A 1 88 ? 17.028 3.304 -27.543 1.00 90.69 88 ILE A C 1
ATOM 716 O O . ILE A 1 88 ? 17.346 3.446 -28.721 1.00 90.69 88 ILE A O 1
ATOM 720 N N . ASN A 1 89 ? 17.900 2.954 -26.596 1.00 89.12 89 ASN A N 1
ATOM 721 C CA . ASN A 1 89 ? 19.334 2.816 -26.860 1.00 89.12 89 ASN A CA 1
ATOM 722 C C . ASN A 1 89 ? 19.632 1.708 -27.887 1.00 89.12 89 ASN A C 1
ATOM 724 O O . ASN A 1 89 ? 20.445 1.909 -28.787 1.00 89.12 89 ASN A O 1
ATOM 728 N N . LEU A 1 90 ? 18.948 0.561 -27.800 1.00 93.81 90 LEU A N 1
ATOM 729 C CA . LEU A 1 90 ? 19.088 -0.523 -28.782 1.00 93.81 90 LEU A CA 1
ATOM 730 C C . LEU A 1 90 ? 18.663 -0.075 -30.186 1.00 93.81 90 LEU A C 1
ATOM 732 O O . LEU A 1 90 ? 19.410 -0.251 -31.143 1.00 93.81 90 LEU A O 1
ATOM 736 N N . ILE A 1 91 ? 17.503 0.572 -30.304 1.00 94.12 91 ILE A N 1
ATOM 737 C CA . ILE A 1 91 ? 16.990 1.068 -31.589 1.00 94.12 91 ILE A CA 1
ATOM 738 C C . ILE A 1 91 ? 17.904 2.158 -32.164 1.00 94.12 91 ILE A C 1
ATOM 740 O O . ILE A 1 91 ? 18.087 2.243 -33.378 1.00 94.12 91 ILE A O 1
ATOM 744 N N . GLN A 1 92 ? 18.486 3.014 -31.324 1.00 88.62 92 GLN A N 1
ATOM 745 C CA . GLN A 1 92 ? 19.459 4.016 -31.763 1.00 88.62 92 GLN A CA 1
ATOM 746 C C . GLN A 1 92 ? 20.721 3.364 -32.331 1.00 88.62 92 GLN A C 1
ATOM 748 O O . GLN A 1 92 ? 21.178 3.778 -33.400 1.00 88.62 92 GLN A O 1
ATOM 753 N N . GLN A 1 93 ? 21.234 2.330 -31.661 1.00 91.69 93 GLN A N 1
ATOM 754 C CA . GLN A 1 93 ? 22.385 1.560 -32.122 1.00 91.69 93 GLN A CA 1
ATOM 755 C C . GLN A 1 93 ? 22.097 0.869 -33.463 1.00 91.69 93 GLN A C 1
ATOM 757 O O . GLN A 1 93 ? 22.856 1.032 -34.417 1.00 91.69 93 GLN A O 1
ATOM 762 N N . GLU A 1 94 ? 20.961 0.181 -33.585 1.00 93.00 94 GLU A N 1
ATOM 763 C CA . GLU A 1 94 ? 20.550 -0.464 -34.838 1.00 93.00 94 GLU A CA 1
ATOM 764 C C . GLU A 1 94 ? 20.373 0.554 -35.974 1.00 93.00 94 GLU A C 1
ATOM 766 O O . GLU A 1 94 ? 20.851 0.345 -37.089 1.00 93.00 94 GLU A O 1
ATOM 771 N N . ASN A 1 95 ? 19.742 1.701 -35.703 1.00 91.69 95 ASN A N 1
ATOM 772 C CA . ASN A 1 95 ? 19.592 2.765 -36.696 1.00 91.69 95 ASN A CA 1
ATOM 773 C C . ASN A 1 95 ? 20.937 3.352 -37.133 1.00 91.69 95 ASN A C 1
ATOM 775 O O . ASN A 1 95 ? 21.097 3.705 -38.303 1.00 91.69 95 ASN A O 1
ATOM 779 N N . LEU A 1 96 ? 21.903 3.476 -36.220 1.00 90.69 96 LEU A N 1
ATOM 780 C CA . LEU A 1 96 ? 23.251 3.918 -36.558 1.00 90.69 96 LEU A CA 1
ATOM 781 C C . LEU A 1 96 ? 23.925 2.924 -37.509 1.00 90.69 96 LEU A C 1
ATOM 783 O O . LEU A 1 96 ? 24.442 3.337 -38.547 1.00 90.69 96 LEU A O 1
ATOM 787 N N . GLU A 1 97 ? 23.856 1.630 -37.206 1.00 92.25 97 GLU A N 1
ATOM 788 C CA . GLU A 1 97 ? 24.400 0.572 -38.062 1.00 92.25 97 GLU A CA 1
ATOM 789 C C . GLU A 1 97 ? 23.720 0.529 -39.436 1.00 92.25 97 GLU A C 1
ATOM 791 O O . GLU A 1 97 ? 24.387 0.374 -40.461 1.00 92.25 97 GLU A O 1
ATOM 796 N N . LEU A 1 98 ? 22.398 0.707 -39.490 1.00 92.00 98 LEU A N 1
ATOM 797 C CA . LEU A 1 98 ? 21.655 0.779 -40.748 1.00 92.00 98 LEU A CA 1
ATOM 798 C C . LEU A 1 98 ? 22.061 2.004 -41.572 1.00 92.00 98 LEU A C 1
ATOM 800 O O . LEU A 1 98 ? 22.314 1.869 -42.769 1.00 92.00 98 LEU A O 1
ATOM 804 N N . ARG A 1 99 ? 22.197 3.183 -40.952 1.00 90.06 99 ARG A N 1
ATOM 805 C CA . ARG A 1 99 ? 22.703 4.387 -41.634 1.00 90.06 99 ARG A CA 1
ATOM 806 C C . ARG A 1 99 ? 24.117 4.170 -42.170 1.00 90.06 99 ARG A C 1
ATOM 808 O O . ARG A 1 99 ? 24.378 4.512 -43.321 1.00 90.06 99 ARG A O 1
ATOM 815 N N . GLN A 1 100 ? 25.005 3.554 -41.390 1.00 88.69 100 GLN A N 1
ATOM 816 C CA . GLN A 1 100 ? 26.352 3.203 -41.849 1.00 88.69 100 GLN A CA 1
ATOM 817 C C . GLN A 1 100 ? 26.323 2.224 -43.028 1.00 88.69 100 GLN A C 1
ATOM 819 O O . GLN A 1 100 ? 27.090 2.392 -43.965 1.00 88.69 100 GLN A O 1
ATOM 824 N N . LYS A 1 101 ? 25.424 1.237 -43.049 1.00 88.12 101 LYS A N 1
ATOM 825 C CA . LYS A 1 101 ? 25.293 0.315 -44.192 1.00 88.12 101 LYS A CA 1
ATOM 826 C C . LYS A 1 101 ? 24.746 1.001 -45.447 1.00 88.12 101 LYS A C 1
ATOM 828 O O . LYS A 1 101 ? 25.233 0.735 -46.541 1.00 88.12 101 LYS A O 1
ATOM 833 N N . VAL A 1 102 ? 23.757 1.886 -45.299 1.00 84.44 102 VAL A N 1
ATOM 834 C CA . VAL A 1 102 ? 23.131 2.604 -46.425 1.00 84.44 102 VAL A CA 1
ATOM 835 C C . VAL A 1 102 ? 24.085 3.628 -47.042 1.00 84.44 102 VAL A C 1
ATOM 837 O O . VAL A 1 102 ? 24.166 3.731 -48.265 1.00 84.44 102 VAL A O 1
ATOM 840 N N . TYR A 1 103 ? 24.809 4.381 -46.212 1.00 81.50 103 TYR A N 1
ATOM 841 C CA . TYR A 1 103 ? 25.639 5.499 -46.668 1.00 81.50 103 TYR A CA 1
ATOM 842 C C . TYR A 1 103 ? 27.140 5.185 -46.691 1.00 81.50 103 TYR A C 1
ATOM 844 O O . TYR A 1 103 ? 27.844 5.687 -47.558 1.00 81.50 103 TYR A O 1
ATOM 852 N N . GLY A 1 104 ? 27.638 4.303 -45.824 1.00 61.50 104 GLY A N 1
ATOM 853 C CA . GLY A 1 104 ? 29.055 3.919 -45.765 1.00 61.50 104 GLY A CA 1
ATOM 854 C C . GLY A 1 104 ? 29.524 3.048 -46.934 1.00 61.50 104 GLY A C 1
ATOM 855 O O . GLY A 1 104 ? 30.715 3.002 -47.219 1.00 61.50 104 GLY A O 1
ATOM 856 N N . ALA A 1 105 ? 28.610 2.416 -47.679 1.00 57.19 105 ALA A N 1
ATOM 857 C CA . ALA A 1 105 ? 28.935 1.756 -48.948 1.00 57.19 105 ALA A CA 1
ATOM 858 C C . ALA A 1 105 ? 29.080 2.742 -50.130 1.00 57.19 105 ALA A C 1
ATOM 860 O O . ALA A 1 105 ? 29.489 2.339 -51.219 1.00 57.19 105 ALA A O 1
ATOM 861 N N . ARG A 1 106 ? 28.732 4.026 -49.946 1.00 52.25 106 ARG A N 1
ATOM 862 C CA . ARG A 1 106 ? 28.692 5.028 -51.023 1.00 52.25 106 ARG A CA 1
ATOM 863 C C . ARG A 1 106 ? 30.012 5.787 -51.211 1.00 52.25 106 ARG A C 1
ATOM 865 O O . ARG A 1 106 ? 30.210 6.371 -52.272 1.00 52.25 106 ARG A O 1
ATOM 872 N N . ASP A 1 107 ? 30.938 5.695 -50.257 1.00 50.03 107 ASP A N 1
ATOM 873 C CA . ASP A 1 107 ? 32.198 6.457 -50.263 1.00 50.03 107 ASP A CA 1
ATOM 874 C C . ASP A 1 107 ? 33.406 5.717 -50.872 1.00 50.03 107 ASP A C 1
ATOM 876 O O . ASP A 1 107 ? 34.548 6.134 -50.695 1.00 50.03 107 ASP A O 1
ATOM 880 N N . VAL A 1 108 ? 33.191 4.657 -51.663 1.00 50.22 108 VAL A N 1
ATOM 881 C CA . VAL A 1 108 ? 34.261 4.075 -52.509 1.00 50.22 108 VAL A CA 1
ATOM 882 C C . VAL A 1 108 ? 34.395 4.730 -53.886 1.00 50.22 108 VAL A C 1
ATOM 884 O O . VAL A 1 108 ? 35.353 4.436 -54.592 1.00 50.22 108 VAL A O 1
ATOM 887 N N . ASN A 1 109 ? 33.510 5.655 -54.269 1.00 47.34 109 ASN A N 1
ATOM 888 C CA . ASN A 1 109 ? 33.661 6.416 -55.511 1.00 47.34 109 ASN A CA 1
ATOM 889 C C . ASN A 1 109 ? 33.512 7.912 -55.246 1.00 47.34 109 ASN A C 1
ATOM 891 O O . ASN A 1 109 ? 32.410 8.454 -55.183 1.00 47.34 109 ASN A O 1
ATOM 895 N N . GLY A 1 110 ? 34.658 8.580 -55.101 1.00 49.44 110 GLY A N 1
ATOM 896 C CA . GLY A 1 110 ? 34.732 10.020 -54.918 1.00 49.44 110 GLY A CA 1
ATOM 897 C C . GLY A 1 110 ? 34.057 10.769 -56.061 1.00 49.44 110 GLY A C 1
ATOM 898 O O . GLY A 1 110 ? 34.530 10.755 -57.192 1.00 49.44 110 GLY A O 1
ATOM 899 N N . THR A 1 111 ? 32.973 11.480 -55.767 1.00 41.41 111 THR A N 1
ATOM 900 C CA . THR A 1 111 ? 32.582 12.675 -56.517 1.00 41.41 111 THR A CA 1
ATOM 901 C C . THR A 1 111 ? 31.785 13.598 -55.602 1.00 41.41 111 THR A C 1
ATOM 903 O O . THR A 1 111 ? 30.626 13.362 -55.281 1.00 41.41 111 THR A O 1
ATOM 906 N N . ASN A 1 112 ? 32.457 14.672 -55.203 1.00 68.06 112 ASN A N 1
ATOM 907 C CA . ASN A 1 112 ? 31.906 15.977 -54.864 1.00 68.06 112 ASN A CA 1
ATOM 908 C C . ASN A 1 112 ? 30.521 16.251 -55.497 1.00 68.06 112 ASN A C 1
ATOM 910 O O . ASN A 1 112 ? 30.439 16.411 -56.716 1.00 68.06 112 ASN A O 1
ATOM 914 N N . ARG A 1 113 ? 29.465 16.411 -54.683 1.00 45.69 113 ARG A N 1
ATOM 915 C CA . ARG A 1 113 ? 28.458 17.457 -54.931 1.00 45.69 113 ARG A CA 1
ATOM 916 C C . ARG A 1 113 ? 27.566 17.770 -53.727 1.00 45.69 113 ARG A C 1
ATOM 918 O O . ARG A 1 113 ? 26.931 16.907 -53.137 1.00 45.69 113 ARG A O 1
ATOM 925 N N . SER A 1 114 ? 27.520 19.068 -53.458 1.00 54.28 114 SER A N 1
ATOM 926 C CA . SER A 1 114 ? 26.561 19.829 -52.658 1.00 54.28 114 SER A CA 1
ATOM 927 C C . SER A 1 114 ? 25.076 19.547 -52.973 1.00 54.28 114 SER A C 1
ATOM 929 O O . SER A 1 114 ? 24.731 19.249 -54.117 1.00 54.28 114 SER A O 1
ATOM 931 N N . SER A 1 115 ? 24.224 19.819 -51.967 1.00 53.75 115 SER A N 1
ATOM 932 C CA . SER A 1 115 ? 22.760 20.052 -51.988 1.00 53.75 115 SER A CA 1
ATOM 933 C C . SER A 1 115 ? 21.884 18.810 -52.230 1.00 53.75 115 SER A C 1
ATOM 935 O O . SER A 1 115 ? 22.052 18.104 -53.211 1.00 53.75 115 SER A O 1
ATOM 937 N N . THR A 1 116 ? 20.909 18.442 -51.393 1.00 41.09 116 THR A N 1
ATOM 938 C CA . THR A 1 116 ? 19.647 19.149 -51.076 1.00 41.09 116 THR A CA 1
ATOM 939 C C . THR A 1 116 ? 18.958 18.338 -49.952 1.00 41.09 116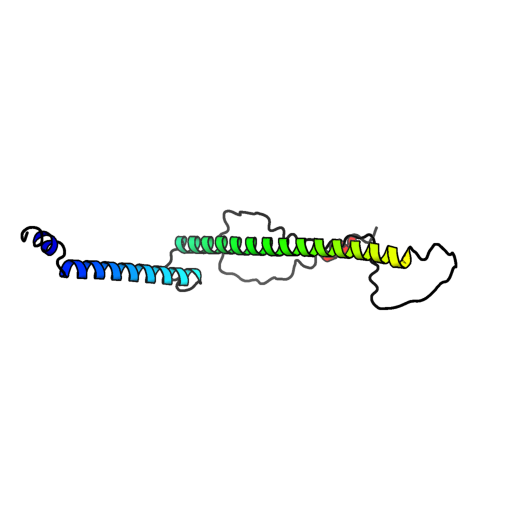 THR A C 1
ATOM 941 O O . THR A 1 116 ? 18.843 17.126 -50.070 1.00 41.09 116 THR A O 1
ATOM 944 N N . PHE A 1 117 ? 18.783 18.885 -48.747 1.00 44.62 117 PHE A N 1
ATOM 945 C CA . PHE A 1 117 ? 17.575 19.543 -48.216 1.00 44.62 117 PHE A CA 1
ATOM 946 C C . PHE A 1 117 ? 16.331 18.661 -47.945 1.00 44.62 117 PHE A C 1
ATOM 948 O O . PHE A 1 117 ? 15.824 17.968 -48.819 1.00 44.62 117 PHE A O 1
ATOM 955 N N . THR A 1 118 ? 15.822 18.858 -46.715 1.00 35.66 118 THR A N 1
ATOM 956 C CA . THR A 1 118 ? 14.415 18.874 -46.255 1.00 35.66 118 THR A CA 1
ATOM 957 C C . THR A 1 118 ? 13.655 17.558 -46.102 1.00 35.66 118 THR A C 1
ATOM 959 O O . THR A 1 118 ? 13.195 16.984 -47.081 1.00 35.66 118 THR A O 1
ATOM 962 N N . ASN A 1 119 ? 13.397 17.179 -44.842 1.00 34.25 119 ASN A N 1
ATOM 963 C CA . ASN A 1 119 ? 12.035 17.151 -44.288 1.00 34.25 119 ASN A CA 1
ATOM 964 C C . ASN A 1 119 ? 12.057 17.130 -42.744 1.00 34.25 119 ASN A C 1
ATOM 966 O O . ASN A 1 119 ? 12.308 16.098 -42.136 1.00 34.25 119 ASN A O 1
ATOM 970 N N . GLY A 1 120 ? 11.764 18.295 -42.152 1.00 33.22 120 GLY A N 1
ATOM 971 C CA . GLY A 1 120 ? 11.027 18.457 -40.893 1.00 33.22 120 GLY A CA 1
ATOM 972 C C . GLY A 1 120 ? 11.646 17.930 -39.598 1.00 33.22 120 GLY A C 1
ATOM 973 O O . GLY A 1 120 ? 11.254 16.862 -39.144 1.00 33.22 120 GLY A O 1
ATOM 974 N N . LEU A 1 121 ? 12.504 18.749 -38.979 1.00 31.22 121 LEU A N 1
ATOM 975 C CA . LEU A 1 121 ? 12.589 19.093 -37.545 1.00 31.22 121 LEU A CA 1
ATOM 976 C C . LEU A 1 121 ? 14.055 19.370 -37.206 1.00 31.22 121 LEU A C 1
ATOM 978 O O . LEU A 1 121 ? 14.840 18.451 -36.980 1.00 31.22 121 LEU A O 1
ATOM 982 N N . ASP A 1 122 ? 14.404 20.655 -37.179 1.00 37.69 122 ASP A N 1
ATOM 983 C CA . ASP A 1 122 ? 15.627 21.136 -36.553 1.00 37.69 122 ASP A CA 1
ATOM 984 C C . ASP A 1 122 ? 15.571 20.788 -35.063 1.00 37.69 122 ASP A C 1
ATOM 986 O O . ASP A 1 122 ? 14.983 21.498 -34.249 1.00 37.69 122 ASP A O 1
ATOM 990 N N . ILE A 1 123 ? 16.176 19.664 -34.702 1.00 38.97 123 ILE A N 1
ATOM 991 C CA . ILE A 1 123 ? 16.862 19.582 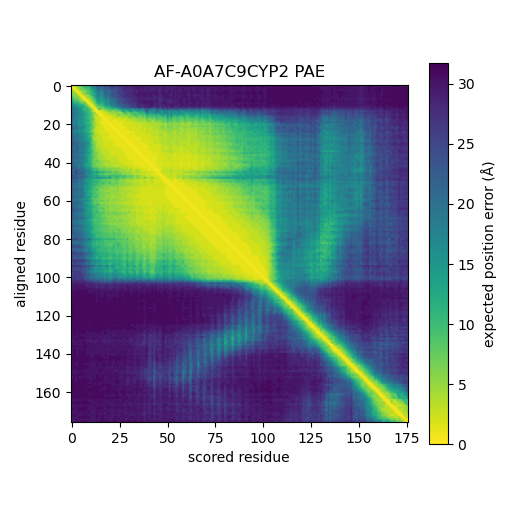-33.428 1.00 38.97 123 ILE A CA 1
ATOM 992 C C . ILE A 1 123 ? 18.306 19.301 -33.789 1.00 38.97 123 ILE A C 1
ATOM 994 O O . ILE A 1 123 ? 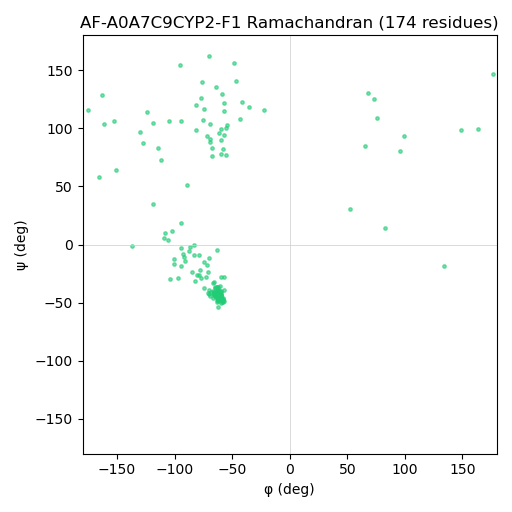18.657 18.198 -34.206 1.00 38.97 123 ILE A O 1
ATOM 998 N N . GLU A 1 124 ? 19.113 20.345 -33.663 1.00 38.00 124 GLU A N 1
ATOM 999 C CA . GLU A 1 124 ? 20.560 20.293 -33.529 1.00 38.00 124 GLU A CA 1
ATOM 1000 C C . GLU A 1 124 ? 20.885 19.391 -32.325 1.00 38.00 124 GLU A C 1
ATOM 1002 O O . GLU A 1 124 ? 21.095 19.831 -31.201 1.00 38.00 124 GLU A O 1
ATOM 1007 N N . GLN A 1 125 ? 20.785 18.083 -32.534 1.00 41.38 125 GLN A N 1
ATOM 1008 C CA . GLN A 1 125 ? 21.243 17.063 -31.616 1.00 41.38 125 GLN A CA 1
ATOM 1009 C C . GLN A 1 125 ? 22.519 16.523 -32.229 1.00 41.38 125 GLN A C 1
ATOM 1011 O O . GLN A 1 125 ? 22.498 15.822 -33.243 1.00 41.38 125 GLN A O 1
ATOM 1016 N N . ASP A 1 126 ? 23.631 16.906 -31.608 1.00 41.16 126 ASP A N 1
ATOM 1017 C CA . ASP A 1 126 ? 24.883 16.172 -31.681 1.00 41.16 126 ASP A CA 1
ATOM 1018 C C . ASP A 1 126 ? 24.579 14.659 -31.742 1.00 41.16 126 ASP A C 1
ATOM 1020 O O . ASP A 1 126 ? 23.958 14.124 -30.816 1.00 41.16 126 ASP A O 1
ATOM 1024 N N . PRO A 1 127 ? 24.967 13.953 -32.820 1.00 48.72 127 PRO A N 1
ATOM 1025 C CA . PRO A 1 127 ? 24.688 12.528 -32.979 1.00 48.72 127 PRO A CA 1
ATOM 1026 C C . PRO A 1 127 ? 25.364 11.650 -31.911 1.00 48.72 127 PRO A C 1
ATOM 1028 O O . PRO A 1 127 ? 25.109 10.446 -31.886 1.00 48.72 127 PRO A O 1
ATOM 1031 N N . ASN A 1 128 ? 26.196 12.232 -31.037 1.00 49.22 128 ASN A N 1
ATOM 1032 C CA . ASN A 1 128 ? 26.874 11.558 -29.930 1.00 49.22 128 ASN A CA 1
ATOM 1033 C C . ASN A 1 128 ? 26.349 11.929 -28.529 1.00 49.22 128 ASN A C 1
ATOM 1035 O O . ASN A 1 128 ? 26.917 11.475 -27.534 1.00 49.22 128 ASN A O 1
ATOM 1039 N N . GLY A 1 129 ? 25.276 12.713 -28.411 1.00 45.97 129 GLY A N 1
ATOM 1040 C CA . GLY A 1 129 ? 24.695 13.050 -27.111 1.00 45.97 129 GLY A CA 1
ATOM 1041 C C . GLY A 1 129 ? 23.781 11.938 -26.579 1.00 45.97 129 GLY A C 1
ATOM 1042 O O . GLY A 1 129 ? 22.768 11.645 -27.217 1.00 45.97 129 GLY A O 1
ATOM 1043 N N . PRO A 1 130 ? 24.046 11.332 -25.403 1.00 44.56 130 PRO A N 1
ATOM 1044 C CA . PRO A 1 130 ? 23.047 10.509 -24.733 1.00 44.56 130 PRO A CA 1
ATOM 1045 C C . PRO A 1 130 ? 21.826 11.386 -24.455 1.00 44.56 130 PRO A C 1
ATOM 1047 O O . PRO A 1 130 ? 21.966 12.465 -23.874 1.00 44.56 130 PRO A O 1
ATOM 1050 N N . ILE A 1 131 ? 20.623 10.935 -24.822 1.00 49.78 131 ILE A N 1
ATOM 1051 C CA . ILE A 1 131 ? 19.402 11.560 -24.312 1.00 49.78 131 ILE A CA 1
ATOM 1052 C C . ILE A 1 131 ? 19.338 11.206 -22.826 1.00 49.78 131 ILE A C 1
ATOM 1054 O O . ILE A 1 131 ? 18.766 10.191 -22.420 1.00 49.78 131 ILE A O 1
ATOM 1058 N N . TYR A 1 132 ? 19.960 12.051 -22.007 1.00 46.72 132 TYR A N 1
ATOM 1059 C CA . TYR A 1 132 ? 19.691 12.130 -20.587 1.00 46.72 132 TYR A CA 1
ATOM 1060 C C . TYR A 1 132 ? 18.271 12.671 -20.459 1.00 46.72 132 TYR A C 1
ATOM 1062 O O . TYR A 1 132 ? 18.050 13.865 -20.282 1.00 46.72 132 TYR A O 1
ATOM 1070 N N . LEU A 1 133 ? 17.275 11.790 -20.564 1.00 49.72 133 LEU A N 1
ATOM 1071 C CA . LEU A 1 133 ? 16.026 12.046 -19.868 1.00 49.72 133 LEU A CA 1
ATOM 1072 C C . LEU A 1 133 ? 16.452 12.116 -18.412 1.00 49.72 133 LEU A C 1
ATOM 1074 O O . LEU A 1 133 ? 16.752 11.067 -17.838 1.00 49.72 133 LEU A O 1
ATOM 1078 N N . GLN A 1 134 ? 16.615 13.338 -17.879 1.00 47.00 134 GLN A N 1
ATOM 1079 C CA . GLN A 1 134 ? 16.876 13.561 -16.466 1.00 47.00 134 GLN A CA 1
ATOM 1080 C C . GLN A 1 134 ? 15.927 12.616 -15.749 1.00 47.00 134 GLN A C 1
ATOM 1082 O O . GLN A 1 134 ? 14.708 12.800 -15.788 1.00 47.00 134 GLN A O 1
ATOM 1087 N N . LEU A 1 135 ? 16.488 11.555 -15.166 1.00 44.97 135 LEU A N 1
ATOM 1088 C CA . LEU A 1 135 ? 15.798 10.789 -14.162 1.00 44.97 135 LEU A CA 1
ATOM 1089 C C . LEU A 1 135 ? 15.431 11.864 -13.163 1.00 44.97 135 LEU A C 1
ATOM 1091 O O . LEU A 1 135 ? 16.294 12.358 -12.436 1.00 44.97 135 LEU A O 1
ATOM 1095 N N . SER A 1 136 ? 14.171 12.282 -13.178 1.00 42.97 136 SER A N 1
ATOM 1096 C CA . SER A 1 136 ? 13.596 12.978 -12.057 1.00 42.97 136 SER A CA 1
ATOM 1097 C C . SER A 1 136 ? 13.560 11.902 -10.984 1.00 42.97 136 SER A C 1
ATOM 1099 O O . SER A 1 136 ? 12.538 11.266 -10.745 1.00 42.97 136 SER A O 1
ATOM 1101 N N . GLN A 1 137 ? 14.728 11.621 -10.398 1.00 48.78 137 GLN A N 1
ATOM 1102 C CA . GLN A 1 137 ? 14.808 11.117 -9.056 1.00 48.78 137 GLN A CA 1
ATOM 1103 C C . GLN A 1 137 ? 14.079 12.189 -8.276 1.00 48.78 137 GLN A C 1
ATOM 1105 O O . GLN A 1 137 ? 14.628 13.234 -7.934 1.00 48.78 137 GLN A O 1
ATOM 1110 N N . GLN A 1 138 ? 12.789 11.958 -8.070 1.00 44.62 138 GLN A N 1
ATOM 1111 C CA . GLN A 1 138 ? 12.125 12.497 -6.918 1.00 44.62 138 GLN A CA 1
ATOM 1112 C C . GLN A 1 138 ? 12.902 11.887 -5.759 1.00 44.62 138 GLN A C 1
ATOM 1114 O O . GLN A 1 138 ? 12.650 10.762 -5.337 1.00 44.62 138 GLN A O 1
ATOM 1119 N N . GLN A 1 139 ? 13.938 12.613 -5.342 1.00 36.78 139 GLN A N 1
ATOM 1120 C CA . GLN A 1 139 ? 14.574 12.481 -4.054 1.00 36.78 139 GLN A CA 1
ATOM 1121 C C . GLN A 1 139 ? 13.466 12.767 -3.044 1.00 36.78 139 GLN A C 1
ATOM 1123 O O . GLN A 1 139 ? 13.324 13.874 -2.535 1.00 36.78 139 GLN A O 1
ATOM 1128 N N . HIS A 1 140 ? 12.603 11.785 -2.811 1.00 40.22 140 HIS A N 1
ATOM 1129 C CA . HIS A 1 140 ? 11.996 11.679 -1.511 1.00 40.22 140 HIS A CA 1
ATOM 1130 C C . HIS A 1 140 ? 13.132 11.197 -0.636 1.00 40.22 140 HIS A C 1
ATOM 1132 O O . HIS A 1 140 ? 13.470 10.015 -0.616 1.00 40.22 140 HIS A O 1
ATOM 1138 N N . GLU A 1 141 ? 13.797 12.185 -0.036 1.00 33.19 141 GLU A N 1
ATOM 1139 C CA . GLU A 1 141 ? 14.599 11.966 1.143 1.00 33.19 141 GLU A CA 1
ATOM 1140 C C . GLU A 1 141 ? 13.821 11.011 2.047 1.00 33.19 141 GLU A C 1
ATOM 1142 O O . GLU A 1 141 ? 12.669 11.260 2.415 1.00 33.19 141 GLU A O 1
ATOM 1147 N N . ASP A 1 142 ? 14.471 9.899 2.354 1.00 38.84 142 ASP A N 1
ATOM 1148 C CA . ASP A 1 142 ? 14.212 9.101 3.532 1.00 38.84 142 ASP A CA 1
ATOM 1149 C C . ASP A 1 142 ? 14.419 10.012 4.752 1.00 38.84 142 ASP A C 1
ATOM 1151 O O . ASP A 1 142 ? 15.502 10.115 5.320 1.00 38.84 142 ASP A O 1
ATOM 1155 N N . GLN A 1 143 ? 13.395 10.798 5.071 1.00 32.16 143 GLN A N 1
ATOM 1156 C CA . GLN A 1 143 ? 13.294 11.568 6.299 1.00 32.16 143 GLN A CA 1
ATOM 1157 C C . GLN A 1 143 ? 12.126 10.968 7.061 1.00 32.16 143 GLN A C 1
ATOM 1159 O O . GLN A 1 143 ? 10.996 11.458 7.020 1.00 32.16 143 GLN A O 1
ATOM 1164 N N . GLY A 1 144 ? 12.412 9.882 7.777 1.00 39.41 144 GLY A N 1
ATOM 1165 C CA . GLY A 1 144 ? 11.687 9.607 9.003 1.00 39.41 144 GLY A CA 1
ATOM 1166 C C . GLY A 1 144 ? 11.829 10.831 9.905 1.00 39.41 144 GLY A C 1
ATOM 1167 O O . GLY A 1 144 ? 12.864 11.021 10.534 1.00 39.41 144 GLY A O 1
ATOM 1168 N N . ILE A 1 145 ? 10.807 11.685 9.941 1.00 34.28 145 ILE A N 1
ATOM 1169 C CA . ILE A 1 145 ? 10.704 12.738 10.949 1.00 34.28 145 ILE A CA 1
ATOM 1170 C C . ILE A 1 145 ? 9.851 12.178 12.087 1.00 34.28 145 ILE A C 1
ATOM 1172 O O . ILE A 1 145 ? 8.632 12.072 11.933 1.00 34.28 145 ILE A O 1
ATOM 1176 N N . PRO A 1 146 ? 10.437 11.827 13.246 1.00 42.28 146 PRO A N 1
ATOM 1177 C CA . PRO A 1 146 ? 9.651 11.585 14.437 1.00 42.28 146 PRO A CA 1
ATOM 1178 C C . PRO A 1 146 ? 9.197 12.948 14.967 1.00 42.28 146 PRO A C 1
ATOM 1180 O O . PRO A 1 146 ? 10.007 13.786 15.357 1.00 42.28 146 PRO A O 1
ATOM 1183 N N . GLY A 1 147 ? 7.887 13.171 14.980 1.00 42.06 147 GLY A N 1
ATOM 1184 C CA . GLY A 1 147 ? 7.288 14.320 15.651 1.00 42.06 147 GLY A CA 1
ATOM 1185 C C . GLY A 1 147 ? 7.011 15.502 14.732 1.00 42.06 147 GLY A C 1
ATOM 1186 O O . GLY A 1 147 ? 7.702 16.519 14.760 1.00 42.06 147 GLY A O 1
ATOM 1187 N N . ARG A 1 148 ? 5.900 15.432 13.999 1.00 38.44 148 ARG A N 1
ATOM 1188 C CA . ARG A 1 148 ? 5.177 16.639 13.604 1.00 38.44 148 ARG A CA 1
ATOM 1189 C C . ARG A 1 148 ? 3.741 16.514 14.083 1.00 38.44 148 ARG A C 1
ATOM 1191 O O . ARG A 1 148 ? 3.006 15.643 13.647 1.00 38.44 148 ARG A O 1
ATOM 1198 N N . THR A 1 149 ? 3.367 17.368 15.025 1.00 41.28 149 THR A N 1
ATOM 1199 C CA . THR A 1 149 ? 1.981 17.522 15.465 1.00 41.28 149 THR A CA 1
ATOM 1200 C C . THR A 1 149 ? 1.126 18.047 14.301 1.00 41.28 149 THR A C 1
ATOM 1202 O O . THR A 1 149 ? 1.555 18.993 13.626 1.00 41.28 149 THR A O 1
ATOM 1205 N N . PRO A 1 150 ? -0.081 17.505 14.050 1.00 42.19 150 PRO A N 1
ATOM 1206 C CA . PRO A 1 150 ? -0.972 18.050 13.036 1.00 42.19 150 PRO A CA 1
ATOM 1207 C C . PRO A 1 150 ? -1.604 19.335 13.581 1.00 42.19 150 PRO A C 1
ATOM 1209 O O . PRO A 1 150 ? -2.455 19.314 14.470 1.00 42.19 150 PRO A O 1
ATOM 1212 N N . ARG A 1 151 ? -1.169 20.491 13.073 1.00 38.59 151 ARG A N 1
ATOM 1213 C CA . ARG A 1 151 ? -1.857 21.768 13.303 1.00 38.59 151 ARG A CA 1
ATOM 1214 C C . ARG A 1 151 ? -3.021 21.864 12.316 1.00 38.59 151 ARG A C 1
ATOM 1216 O O . ARG A 1 151 ? -2.822 22.244 11.166 1.00 38.59 151 ARG A O 1
ATOM 1223 N N . LEU A 1 152 ? -4.232 21.539 12.768 1.00 47.06 152 LEU A N 1
ATOM 1224 C CA . LEU A 1 152 ? -5.455 21.986 12.103 1.00 47.06 152 LEU A CA 1
ATOM 1225 C C . LEU A 1 152 ? -5.717 23.458 12.451 1.00 47.06 152 LEU A C 1
ATOM 1227 O O . LEU A 1 152 ? -5.807 23.819 13.621 1.00 47.06 152 LEU A O 1
ATOM 1231 N N . GLY A 1 153 ? -5.875 24.283 11.413 1.00 43.78 153 GLY A N 1
ATOM 1232 C CA . GLY A 1 153 ? -6.451 25.626 11.495 1.00 43.78 153 GLY A CA 1
ATOM 1233 C C . GLY A 1 153 ? -5.444 26.777 11.533 1.00 43.78 153 GLY A C 1
ATOM 1234 O O . GLY A 1 153 ? -4.999 27.180 12.602 1.00 43.78 153 GLY A O 1
ATOM 1235 N N . ALA A 1 154 ? -5.131 27.340 10.363 1.00 35.00 154 ALA A N 1
ATOM 1236 C CA . ALA A 1 154 ? -5.100 28.784 10.091 1.00 35.00 154 ALA A CA 1
ATOM 1237 C C . ALA A 1 154 ? -4.611 29.028 8.654 1.00 35.00 154 ALA A C 1
ATOM 1239 O O . ALA A 1 154 ? -3.813 28.265 8.119 1.00 35.00 154 ALA A O 1
ATOM 1240 N N . ALA A 1 155 ? -5.155 30.080 8.054 1.0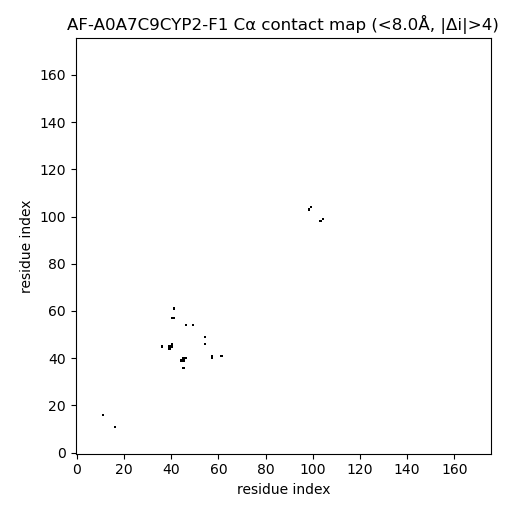0 45.50 155 ALA A N 1
ATOM 1241 C CA . ALA A 1 155 ? -4.949 30.550 6.695 1.00 45.50 155 ALA A CA 1
ATOM 1242 C C . ALA A 1 155 ? -3.477 30.617 6.242 1.00 45.50 155 ALA A C 1
ATOM 1244 O O . ALA A 1 155 ? -2.600 30.991 7.012 1.00 45.50 155 ALA A O 1
ATOM 1245 N N . ASP A 1 156 ? -3.234 30.240 4.983 1.00 36.19 156 ASP A N 1
ATOM 1246 C CA . ASP A 1 156 ? -2.671 31.112 3.939 1.00 36.19 156 ASP A CA 1
ATOM 1247 C C . ASP A 1 156 ? -2.168 30.246 2.778 1.00 36.19 156 ASP A C 1
ATOM 1249 O O . ASP A 1 156 ? -1.079 29.668 2.793 1.00 36.19 156 ASP A O 1
ATOM 1253 N N . TYR A 1 157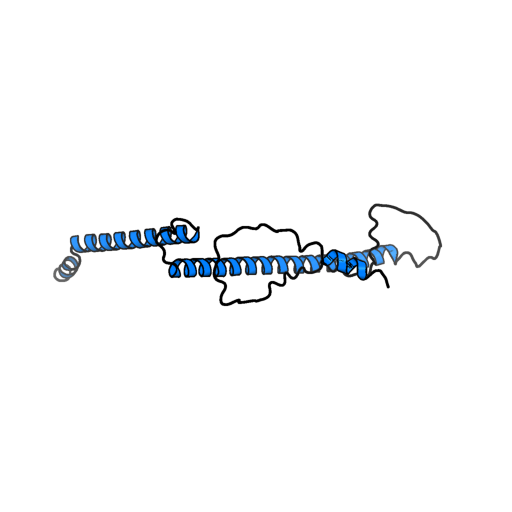 ? -2.992 30.151 1.734 1.00 38.78 157 TYR A N 1
ATOM 1254 C CA . TYR A 1 157 ? -2.574 29.614 0.446 1.00 38.78 157 TYR A CA 1
ATOM 1255 C C . TYR A 1 157 ? -1.592 30.594 -0.196 1.00 38.78 157 TYR A C 1
ATOM 1257 O O . TYR A 1 157 ? -1.993 31.493 -0.929 1.00 38.78 157 TYR A O 1
ATOM 1265 N N . ASN A 1 158 ? -0.299 30.410 0.059 1.00 37.00 158 ASN A N 1
ATOM 1266 C CA . ASN A 1 158 ? 0.759 31.086 -0.684 1.00 37.00 158 ASN A CA 1
ATOM 1267 C C . ASN A 1 158 ? 1.528 30.064 -1.529 1.00 37.00 158 ASN A C 1
ATOM 1269 O O . ASN A 1 158 ? 2.653 29.663 -1.237 1.00 37.00 158 ASN A O 1
ATOM 1273 N N . PHE A 1 159 ? 0.868 29.602 -2.591 1.00 38.12 159 PHE A N 1
ATOM 1274 C CA . PHE A 1 159 ? 1.414 28.678 -3.585 1.00 38.12 159 PHE A CA 1
ATOM 1275 C C . PHE A 1 159 ? 2.107 29.446 -4.723 1.00 38.12 159 PHE A C 1
ATOM 1277 O O . PHE A 1 159 ? 1.819 29.237 -5.894 1.00 38.12 159 PHE A O 1
ATOM 1284 N N . HIS A 1 160 ? 3.021 30.366 -4.406 1.00 42.25 160 HIS A N 1
ATOM 1285 C CA . HIS A 1 160 ? 3.785 31.090 -5.430 1.00 42.25 160 HIS A CA 1
ATOM 1286 C C . HIS A 1 160 ? 5.173 31.516 -4.937 1.00 42.25 160 HIS A C 1
ATOM 1288 O O . HIS A 1 160 ? 5.476 32.697 -4.855 1.00 42.25 160 HIS A O 1
ATOM 1294 N N . SER A 1 161 ? 6.057 30.559 -4.621 1.00 43.00 161 SER A N 1
ATOM 1295 C CA . SER A 1 161 ? 7.505 30.847 -4.596 1.00 43.00 161 SER A CA 1
ATOM 1296 C C . SER A 1 161 ? 8.392 29.595 -4.569 1.00 43.00 161 SER A C 1
ATOM 1298 O O . SER A 1 161 ? 9.179 29.402 -3.650 1.00 43.00 161 SER A O 1
ATOM 1300 N N . LYS A 1 162 ? 8.279 28.703 -5.563 1.00 42.62 162 LYS A N 1
ATOM 1301 C CA . LYS A 1 162 ? 9.359 27.728 -5.853 1.00 42.62 162 LYS A CA 1
ATOM 1302 C C . LYS A 1 162 ? 9.683 27.533 -7.340 1.00 42.62 162 LYS A C 1
ATOM 1304 O O . LYS A 1 162 ? 10.634 26.833 -7.653 1.00 42.62 162 LYS A O 1
ATOM 1309 N N . ALA A 1 163 ? 8.981 28.208 -8.254 1.00 42.56 163 ALA A N 1
ATOM 1310 C CA . ALA A 1 163 ? 9.241 28.099 -9.695 1.00 42.56 163 ALA A CA 1
ATOM 1311 C C . ALA A 1 163 ? 10.234 29.144 -10.256 1.00 42.56 163 ALA A C 1
ATOM 1313 O O . ALA A 1 163 ? 10.690 28.991 -11.380 1.00 42.56 163 ALA A O 1
ATOM 1314 N N . ASN A 1 164 ? 10.611 30.180 -9.491 1.00 44.03 164 ASN A N 1
ATOM 1315 C CA . ASN A 1 164 ? 11.421 31.306 -10.001 1.00 44.03 164 ASN A CA 1
ATOM 1316 C C . ASN A 1 164 ? 12.894 31.321 -9.556 1.00 44.03 164 ASN A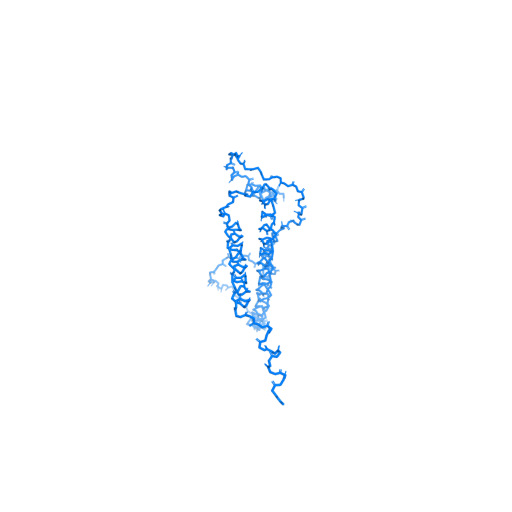 C 1
ATOM 1318 O O . ASN A 1 164 ? 13.620 32.259 -9.882 1.00 44.03 164 ASN A O 1
ATOM 1322 N N . GLN A 1 165 ? 13.355 30.307 -8.818 1.00 43.50 165 GLN A N 1
ATOM 1323 C CA . GLN A 1 165 ? 14.757 30.235 -8.383 1.00 43.50 165 GLN A CA 1
ATOM 1324 C C . GLN A 1 165 ? 15.611 29.346 -9.304 1.00 43.50 165 GLN A C 1
ATOM 1326 O O . GLN A 1 165 ? 16.777 29.657 -9.528 1.00 43.50 165 GLN A O 1
ATOM 1331 N N . SER A 1 166 ? 15.017 28.331 -9.948 1.00 39.38 166 SER A N 1
ATOM 1332 C CA . SER A 1 166 ? 15.709 27.495 -10.946 1.00 39.38 166 SER A CA 1
ATOM 1333 C C . SER A 1 166 ? 15.954 28.202 -12.284 1.00 39.38 166 SER A C 1
ATOM 1335 O O . SER A 1 166 ? 16.941 27.909 -12.947 1.00 39.38 166 SER A O 1
ATOM 1337 N N . THR A 1 167 ? 15.120 29.171 -12.673 1.00 52.81 167 THR A N 1
ATOM 1338 C CA . THR A 1 167 ? 15.310 29.961 -13.905 1.00 52.81 167 THR A CA 1
ATOM 1339 C C . THR A 1 167 ? 16.351 31.072 -13.757 1.00 52.81 167 THR A C 1
ATOM 1341 O O . THR A 1 167 ? 16.995 31.430 -14.739 1.00 52.81 167 THR A O 1
ATOM 1344 N N . ARG A 1 168 ? 16.584 31.585 -12.540 1.00 45.97 168 ARG A N 1
ATOM 1345 C CA . ARG A 1 168 ? 17.639 32.584 -12.283 1.00 45.97 168 ARG A CA 1
ATOM 1346 C C . ARG A 1 168 ? 19.045 31.986 -12.299 1.00 45.97 168 ARG A C 1
ATOM 1348 O O . ARG A 1 168 ? 19.944 32.597 -12.858 1.00 45.97 168 ARG A O 1
ATOM 1355 N N . LEU A 1 169 ? 19.219 30.769 -11.784 1.00 51.75 169 LEU A N 1
ATOM 1356 C CA . LEU A 1 169 ? 20.525 30.095 -11.791 1.00 51.75 169 LEU A CA 1
ATOM 1357 C C . LEU A 1 169 ? 20.963 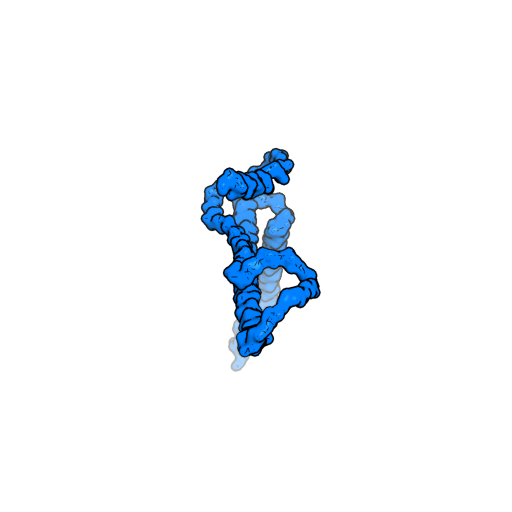29.642 -13.199 1.00 51.75 169 LEU A C 1
ATOM 1359 O O . LEU A 1 169 ? 22.157 29.524 -13.464 1.00 51.75 169 LEU A O 1
ATOM 1363 N N . ALA A 1 170 ? 20.012 29.441 -14.120 1.00 52.53 170 ALA A N 1
ATOM 1364 C CA . ALA A 1 170 ? 20.304 29.088 -15.510 1.00 52.53 170 ALA A CA 1
ATOM 1365 C C . ALA A 1 170 ? 20.769 30.287 -16.362 1.00 52.53 170 ALA A C 1
ATOM 1367 O O . ALA A 1 170 ? 21.548 30.098 -17.291 1.00 52.53 170 ALA A O 1
ATOM 1368 N N . LEU A 1 171 ? 20.333 31.512 -16.043 1.00 52.72 171 LEU A N 1
ATOM 1369 C CA . LEU A 1 171 ? 20.730 32.720 -16.780 1.00 52.72 171 LEU A CA 1
ATOM 1370 C C . LEU A 1 171 ? 22.090 33.277 -16.332 1.00 52.72 171 LEU A C 1
ATOM 1372 O O . LEU A 1 171 ? 22.840 33.768 -17.170 1.00 52.72 171 LEU A O 1
ATOM 1376 N N . ASP A 1 172 ? 22.457 33.119 -15.058 1.00 50.94 172 ASP A N 1
ATOM 1377 C CA . ASP A 1 172 ? 23.771 33.558 -14.557 1.00 50.94 172 ASP A CA 1
ATOM 1378 C C . ASP A 1 172 ? 24.925 32.638 -15.013 1.00 50.94 172 ASP A C 1
ATOM 1380 O O . ASP A 1 172 ? 26.088 33.034 -14.980 1.00 50.94 172 ASP A O 1
ATOM 1384 N N . SER A 1 173 ? 24.618 31.433 -15.510 1.00 50.84 173 SER A N 1
ATOM 1385 C CA . SER A 1 173 ? 25.610 30.471 -16.025 1.00 50.84 173 SER A CA 1
ATOM 1386 C C . SER A 1 173 ? 25.970 30.678 -17.509 1.00 50.84 173 SER A C 1
ATOM 1388 O O . SER A 1 173 ? 26.813 29.958 -18.035 1.00 50.84 173 SER A O 1
ATOM 1390 N N . LEU A 1 174 ? 25.339 31.645 -18.189 1.00 52.72 174 LEU A N 1
ATOM 1391 C CA . LEU A 1 174 ? 25.554 31.969 -19.610 1.00 52.72 174 LEU A CA 1
ATOM 1392 C C . LEU A 1 174 ? 26.305 33.300 -19.830 1.00 52.72 174 LEU A C 1
ATOM 1394 O O . LEU A 1 174 ? 26.383 33.773 -20.960 1.00 52.72 174 LEU A O 1
ATOM 1398 N N . SER A 1 175 ? 26.854 33.913 -18.772 1.00 48.09 175 SER A N 1
ATOM 1399 C CA . SER A 1 175 ? 27.519 35.229 -18.832 1.00 48.09 175 SER A CA 1
ATOM 1400 C C . SER A 1 175 ? 29.005 35.228 -18.425 1.00 48.09 175 SER A C 1
ATOM 1402 O O . SER A 1 175 ? 29.485 36.219 -17.866 1.00 48.09 175 SER A O 1
ATOM 1404 N N . LEU A 1 176 ? 29.758 34.169 -18.723 1.00 43.75 176 LEU A N 1
ATOM 1405 C CA . LEU A 1 176 ? 31.226 34.177 -18.625 1.00 43.75 176 LEU A CA 1
ATOM 1406 C C . LEU A 1 176 ? 31.866 33.491 -19.830 1.00 43.75 176 LEU A C 1
ATOM 1408 O O . LEU A 1 176 ? 31.549 32.304 -20.057 1.00 43.75 176 LEU A O 1
#

Secondary structure (DSSP, 8-state):
--SSSHHHHTS--HHHHHHHHHHHHHHHHHHHHHHHHHHHHHTT-S-TT--HHHHHHHHHHHHHHHHHHHHHHHHHHHHHHHHHHHHHHHHHHHHHHHHHHHHHTSTTS----------S------TT--------------------------------SSSSSHHHHHHHTT--

Organism: Opuntia streptacantha (NCBI:txid393608)

InterPro domains:
  IPR002487 Transcription factor, K-box [PF01486] (15-102)
  IPR002487 Transcription factor, K-box [PS51297] (18-108)

Solvent-accessible surface area (backbone atoms only — not comparable to full-atom values): 11466 Å² total; per-residue (Å²): 134,78,76,73,61,59,64,66,66,68,73,63,53,68,69,58,53,52,53,49,51,52,50,50,55,50,51,53,50,52,53,50,51,53,52,51,50,50,51,38,41,76,72,71,36,85,59,84,85,62,51,74,68,56,50,52,51,52,51,52,52,51,50,54,51,49,49,51,54,50,53,54,51,49,53,52,54,50,52,51,50,54,53,51,52,53,50,52,52,50,53,52,51,52,50,50,53,50,50,44,60,70,52,62,71,58,74,84,62,91,70,94,76,84,90,80,87,87,84,90,76,95,67,94,61,66,93,82,62,77,85,72,71,72,77,77,69,76,76,71,71,91,65,88,70,86,84,76,83,87,82,82,86,78,91,79,94,75,92,80,84,77,79,71,62,68,60,52,61,59,56,68,72,73,76,127

Radius of gyration: 35.5 Å; Cα contacts (8 Å, |Δi|>4): 13; chains: 1; bounding box: 66×89×83 Å

pLDDT: mean 70.13, std 25.22, range [31.22, 98.19]

Mean predicted aligned error: 19.06 Å